Protein AF-A0A6V7R935-F1 (afdb_monomer)

Solvent-accessible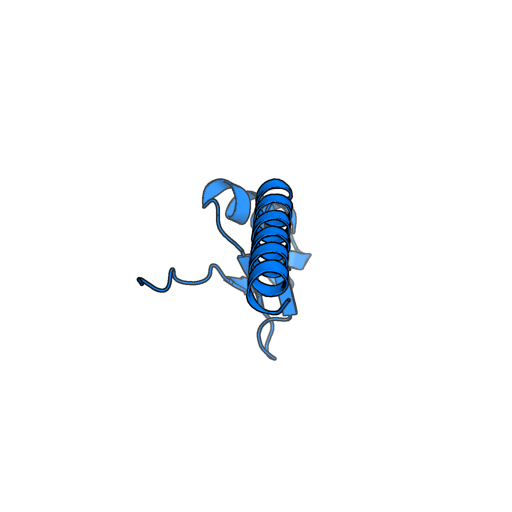 surface area (backbone atoms only — not comparable to full-atom values): 4092 Å² total; per-residue (Å²): 132,85,78,72,81,74,46,73,42,49,49,68,59,38,72,74,40,53,63,62,55,53,51,49,11,57,75,66,75,39,58,30,34,29,26,55,99,93,40,81,76,43,77,45,63,46,69,68,59,50,52,53,52,49,54,53,52,52,52,52,49,53,53,50,51,69,76,74,111

Mean predicted aligned error: 6.12 Å

Radius of gyration: 15.55 Å; Cα contacts (8 Å, |Δi|>4): 65; chains: 1; bounding box: 31×25×42 Å

InterPro domains:
  IPR036165 YefM-like superfamily [SSF143120] (9-60)

Nearest PDB structures (foldseek):
  2a6q-assembly3_D  TM=9.108E-01  e=8.542E-03  Escherichia coli
  2a6q-assembly1_A  TM=7.255E-01  e=1.558E-03  Escherichia coli
  7v5y-assembly1_A  TM=8.527E-01  e=5.368E-02  Staphylococcus aureus subsp. aureus NCTC 8325
  6l8f-assembly1_A  TM=7.067E-01  e=3.568E-02  Staphylococcus aureus subsp. aureus NCTC 8325
  3g5o-assembly1_D  TM=7.181E-01  e=5.746E-02  Mycobacterium tuberculosis H37Rv

pLDDT: mean 86.33, std 12.4, range [36.31, 95.38]

Secondary structure (DSSP, 8-state):
---PPPEEEEHHHHHH-HHHHHHHHHHHTS-EEEEETTEEEEEE--HHHHHHHHHHHHHHHHHHHHHH-

Foldseek 3Di:
DPPPPAAEDELVRCVVPVVVLAVVQVVVVHKYFHAYPVGGPDIDHDPVVVVVVVVVVVVVVVVVVVVPD

Sequence (69 aa):
MKIRESIKVDISDFQGNPGSAFETAEKNKSVVHIVNEDGVAGVLMSKEQYEFTRDEIESLYEVIEELTL

Organism: NCBI:txid709509

Structure (mmCIF, N/CA/C/O backbone):
data_AF-A0A6V7R935-F1
#
_entry.id   AF-A0A6V7R935-F1
#
loop_
_atom_site.group_PDB
_atom_site.id
_atom_site.type_symbol
_atom_site.label_atom_id
_atom_site.label_alt_id
_atom_site.label_comp_id
_atom_site.label_asym_id
_atom_site.label_entity_id
_atom_site.label_seq_id
_atom_site.pdbx_PDB_ins_code
_atom_site.Cartn_x
_atom_site.Cartn_y
_atom_site.Cartn_z
_atom_site.occupancy
_atom_site.B_iso_or_equiv
_atom_site.auth_seq_id
_atom_site.auth_comp_id
_atom_site.auth_asym_id
_atom_site.auth_atom_id
_atom_site.pdbx_PDB_model_num
ATOM 1 N N . MET A 1 1 ? -20.569 10.535 -2.505 1.00 36.31 1 MET A N 1
ATOM 2 C CA . MET A 1 1 ? -19.142 10.171 -2.386 1.00 36.31 1 MET A CA 1
ATOM 3 C C . MET A 1 1 ? -18.631 9.853 -3.784 1.00 36.31 1 MET A C 1
ATOM 5 O O . MET A 1 1 ?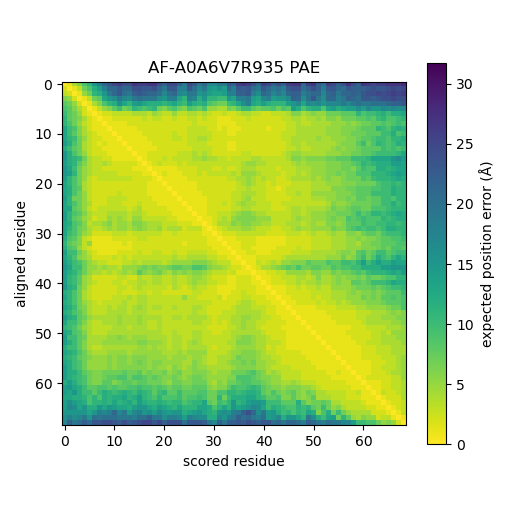 -19.099 8.889 -4.373 1.00 36.31 1 MET A O 1
ATOM 9 N N . LYS A 1 2 ? -17.798 10.713 -4.386 1.00 36.44 2 LYS A N 1
ATOM 10 C CA . LYS A 1 2 ? -17.179 10.385 -5.681 1.00 36.44 2 LYS A CA 1
ATOM 11 C C . LYS A 1 2 ? -16.169 9.271 -5.412 1.00 36.44 2 LYS A C 1
ATOM 13 O O . LYS A 1 2 ? -15.217 9.511 -4.675 1.00 36.44 2 LYS A O 1
ATOM 18 N N . ILE A 1 3 ? -16.406 8.076 -5.948 1.00 44.19 3 ILE A N 1
ATOM 19 C CA . ILE A 1 3 ? -15.403 7.009 -5.956 1.00 44.19 3 ILE A CA 1
ATOM 20 C C . ILE A 1 3 ? -14.254 7.567 -6.794 1.00 44.19 3 ILE A C 1
ATOM 22 O O . ILE A 1 3 ? -14.412 7.767 -7.996 1.00 44.19 3 ILE A O 1
ATOM 26 N N . ARG A 1 4 ? -13.154 7.962 -6.144 1.00 56.59 4 ARG A N 1
ATOM 27 C CA . ARG A 1 4 ? -11.944 8.354 -6.868 1.00 56.59 4 ARG A CA 1
ATOM 28 C C . ARG A 1 4 ? -11.510 7.120 -7.648 1.00 56.59 4 ARG A C 1
ATOM 30 O O . ARG A 1 4 ? -11.418 6.046 -7.059 1.00 56.59 4 ARG A O 1
ATOM 37 N N . GLU A 1 5 ? -11.322 7.264 -8.956 1.00 62.78 5 GLU A N 1
ATOM 38 C CA . GLU A 1 5 ? -10.763 6.190 -9.772 1.00 62.78 5 GLU A CA 1
ATOM 39 C C . GLU A 1 5 ? -9.472 5.705 -9.108 1.00 62.78 5 GLU A C 1
ATOM 41 O O . GLU A 1 5 ? -8.588 6.496 -8.777 1.00 62.78 5 GLU A O 1
ATOM 46 N N . SER A 1 6 ? -9.411 4.405 -8.831 1.00 74.56 6 SER A N 1
ATOM 47 C CA . SER A 1 6 ? -8.233 3.777 -8.249 1.00 74.56 6 SER A CA 1
ATOM 48 C C . SER A 1 6 ? -7.097 3.855 -9.262 1.00 74.56 6 SER A C 1
ATOM 50 O O . SER A 1 6 ? -7.259 3.363 -10.382 1.00 74.56 6 SER A O 1
ATOM 52 N N . ILE A 1 7 ? -5.953 4.416 -8.876 1.00 88.50 7 ILE A N 1
ATOM 53 C CA . ILE A 1 7 ? -4.748 4.353 -9.704 1.00 88.50 7 ILE A CA 1
ATOM 54 C C . ILE A 1 7 ? -4.298 2.893 -9.727 1.00 88.50 7 ILE A C 1
ATOM 56 O O . ILE A 1 7 ? -4.162 2.285 -8.665 1.00 88.50 7 ILE A O 1
ATOM 60 N N . LYS A 1 8 ? -4.112 2.326 -10.920 1.00 92.06 8 LYS A N 1
ATOM 61 C CA . LYS A 1 8 ? -3.705 0.931 -11.117 1.00 92.06 8 LYS A CA 1
ATOM 62 C C . LYS A 1 8 ? -2.380 0.876 -11.869 1.00 92.06 8 LYS A C 1
ATOM 64 O O . LYS A 1 8 ? -2.203 1.625 -12.825 1.00 92.06 8 LYS A O 1
ATOM 69 N N . VAL A 1 9 ? -1.488 -0.009 -11.441 1.00 93.25 9 VAL A N 1
ATOM 70 C CA . VAL A 1 9 ? -0.197 -0.299 -12.081 1.00 93.25 9 VAL A CA 1
ATOM 71 C C . VAL A 1 9 ? -0.081 -1.812 -12.242 1.00 93.25 9 VAL A C 1
ATOM 73 O O . VAL A 1 9 ? -0.385 -2.545 -11.301 1.00 93.25 9 VAL A O 1
ATOM 76 N N . ASP A 1 10 ? 0.316 -2.284 -13.424 1.00 93.88 10 ASP A N 1
ATOM 77 C CA . ASP A 1 10 ? 0.542 -3.714 -13.657 1.00 93.88 10 ASP A CA 1
ATOM 78 C C . ASP A 1 10 ? 1.726 -4.216 -12.820 1.00 93.88 10 ASP A C 1
ATOM 80 O O . ASP A 1 10 ? 2.712 -3.505 -12.614 1.00 93.88 10 ASP A O 1
ATOM 84 N N . ILE A 1 11 ? 1.649 -5.451 -12.330 1.00 94.38 11 ILE A N 1
ATOM 85 C CA . ILE A 1 11 ? 2.712 -6.051 -11.523 1.00 94.38 11 ILE A CA 1
ATOM 86 C C . ILE A 1 11 ? 4.046 -6.129 -12.277 1.00 94.38 11 ILE A C 1
ATOM 88 O O . ILE A 1 11 ? 5.097 -5.981 -11.656 1.00 94.38 11 ILE A O 1
ATOM 92 N N . SER A 1 12 ? 4.019 -6.297 -13.599 1.00 94.00 12 SER A N 1
ATOM 93 C CA . SER A 1 12 ? 5.212 -6.339 -14.450 1.00 94.00 12 SER A CA 1
ATOM 94 C C . SER A 1 12 ? 5.886 -4.967 -14.513 1.00 94.00 12 SER A C 1
ATOM 96 O O . SER A 1 12 ? 7.102 -4.864 -14.341 1.00 94.00 12 SER A O 1
ATOM 98 N N . ASP A 1 13 ? 5.092 -3.903 -14.670 1.00 92.94 13 ASP A N 1
ATOM 99 C CA . ASP A 1 13 ? 5.577 -2.516 -14.656 1.00 92.94 13 ASP A CA 1
ATOM 100 C C . ASP A 1 13 ? 6.134 -2.147 -13.276 1.00 92.94 13 ASP A C 1
ATOM 102 O O . ASP A 1 13 ? 7.199 -1.534 -13.159 1.00 92.94 13 ASP A O 1
ATOM 106 N N . PHE A 1 14 ? 5.446 -2.584 -12.217 1.00 93.69 14 PHE A N 1
ATOM 107 C CA . PHE A 1 14 ? 5.899 -2.398 -10.846 1.00 93.69 14 PHE A CA 1
ATOM 108 C C . PHE A 1 14 ? 7.225 -3.112 -10.581 1.00 93.69 14 PHE A C 1
ATOM 110 O O . PHE A 1 14 ? 8.120 -2.522 -9.990 1.00 93.69 14 PHE A O 1
ATOM 117 N N . GLN A 1 15 ? 7.389 -4.357 -11.031 1.00 93.31 15 GLN A N 1
ATOM 118 C CA . GLN A 1 15 ? 8.646 -5.096 -10.878 1.00 93.31 15 GLN A CA 1
ATOM 119 C C . GLN A 1 15 ? 9.791 -4.462 -11.675 1.00 93.31 15 GLN A C 1
ATOM 121 O O . GLN A 1 15 ? 10.927 -4.448 -11.200 1.00 93.31 15 GLN A O 1
ATOM 126 N N . GLY A 1 16 ? 9.497 -3.918 -12.859 1.00 95.38 16 GLY A N 1
ATOM 127 C CA . GLY A 1 16 ? 10.477 -3.227 -13.694 1.00 95.38 16 GLY A CA 1
ATOM 128 C C . GLY A 1 16 ? 10.967 -1.910 -13.089 1.00 95.38 16 GLY A C 1
ATOM 129 O O . GLY A 1 16 ? 12.151 -1.588 -13.196 1.00 95.38 16 GLY A O 1
ATOM 130 N N . ASN A 1 17 ? 10.082 -1.153 -12.432 1.00 93.38 17 ASN A N 1
ATOM 131 C CA . ASN A 1 17 ? 10.444 0.078 -11.732 1.00 93.38 17 ASN A CA 1
ATOM 132 C C . ASN A 1 17 ? 9.493 0.383 -10.557 1.00 93.38 17 ASN A C 1
ATOM 134 O O . ASN A 1 17 ? 8.577 1.206 -10.699 1.00 93.38 17 ASN A O 1
ATOM 138 N N . PRO A 1 18 ? 9.752 -0.183 -9.363 1.00 90.56 18 PRO A N 1
ATOM 139 C CA . PRO A 1 18 ? 8.901 0.037 -8.197 1.00 90.56 18 PRO A CA 1
ATOM 140 C C . PRO A 1 18 ? 8.805 1.513 -7.804 1.00 90.56 18 PRO A C 1
ATOM 142 O O . PRO A 1 18 ? 7.748 1.976 -7.379 1.00 90.56 18 PRO A O 1
ATOM 145 N N . GLY A 1 19 ? 9.898 2.268 -7.985 1.00 90.88 19 GLY A N 1
ATOM 146 C CA . GLY A 1 19 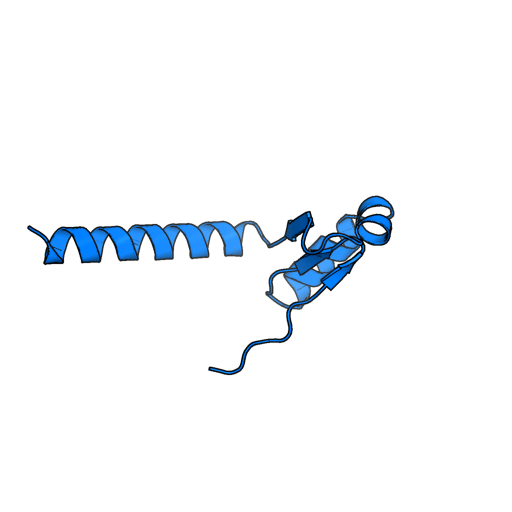? 9.988 3.685 -7.629 1.00 90.88 19 GLY A CA 1
ATOM 147 C C . GLY A 1 19 ? 8.924 4.537 -8.319 1.00 90.88 19 GLY A C 1
ATOM 148 O O . GLY A 1 19 ? 8.306 5.378 -7.674 1.00 90.88 19 GLY A O 1
ATOM 149 N N . SER A 1 20 ? 8.615 4.245 -9.585 1.00 90.25 20 SER A N 1
ATOM 150 C CA . SER A 1 20 ? 7.583 4.974 -10.337 1.00 90.25 20 SER A CA 1
ATOM 151 C C . SER A 1 20 ? 6.182 4.867 -9.717 1.00 90.25 20 SER A C 1
ATOM 153 O O . SER A 1 20 ? 5.407 5.828 -9.751 1.00 90.25 20 SER A O 1
ATOM 155 N N . ALA A 1 21 ? 5.855 3.729 -9.097 1.00 89.50 21 ALA A N 1
ATOM 156 C CA . ALA A 1 21 ? 4.586 3.542 -8.401 1.00 89.50 21 ALA A CA 1
ATOM 157 C C . ALA A 1 21 ? 4.546 4.327 -7.081 1.00 89.50 21 ALA A C 1
ATOM 159 O O . ALA A 1 21 ? 3.518 4.929 -6.767 1.00 89.50 21 ALA A O 1
ATOM 160 N N . PHE A 1 22 ? 5.664 4.387 -6.346 1.00 87.81 22 PHE A N 1
ATOM 161 C CA . PHE A 1 22 ? 5.783 5.219 -5.141 1.00 87.81 22 PHE A CA 1
ATOM 162 C C . PHE A 1 22 ? 5.673 6.712 -5.468 1.00 87.81 22 PHE A C 1
ATOM 164 O O . PHE A 1 22 ? 4.878 7.412 -4.844 1.00 87.81 22 PHE A O 1
ATOM 171 N N . GLU A 1 23 ? 6.382 7.186 -6.495 1.00 89.94 23 GLU A N 1
ATOM 172 C CA . GLU A 1 23 ? 6.285 8.572 -6.971 1.00 89.94 23 GLU A CA 1
ATOM 173 C C . GLU A 1 23 ? 4.852 8.921 -7.394 1.00 89.94 23 GLU A C 1
ATOM 175 O O . GLU A 1 23 ? 4.345 10.008 -7.111 1.00 89.94 23 GLU A O 1
ATOM 180 N N . THR A 1 24 ? 4.164 7.979 -8.045 1.00 87.50 24 THR A N 1
ATOM 181 C CA . THR A 1 24 ? 2.761 8.141 -8.436 1.00 87.50 24 THR A CA 1
ATOM 182 C C . THR A 1 24 ? 1.847 8.252 -7.216 1.00 87.50 24 THR A C 1
ATOM 184 O O . THR A 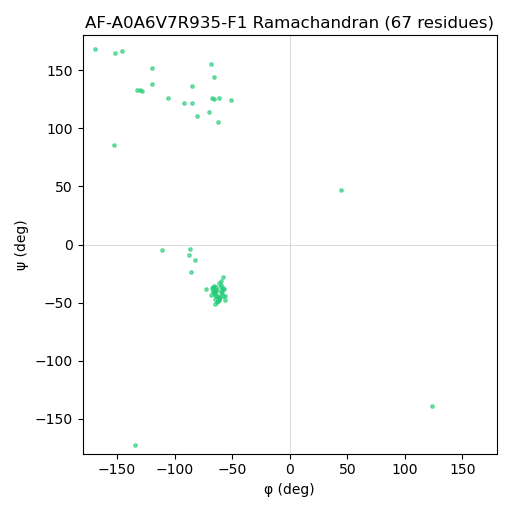1 24 ? 0.969 9.122 -7.202 1.00 87.50 24 THR A O 1
ATOM 187 N N . ALA A 1 25 ? 2.045 7.416 -6.194 1.00 85.62 25 ALA A N 1
ATOM 188 C CA . ALA A 1 25 ? 1.274 7.464 -4.953 1.00 85.62 25 ALA A CA 1
ATOM 189 C C . ALA A 1 25 ? 1.453 8.811 -4.232 1.00 85.62 25 ALA A C 1
ATOM 191 O O . ALA A 1 25 ? 0.473 9.465 -3.862 1.00 85.62 25 ALA A O 1
ATOM 192 N N . GLU A 1 26 ? 2.702 9.266 -4.112 1.00 86.06 26 GLU A N 1
ATOM 193 C CA . GLU A 1 26 ? 3.062 10.522 -3.457 1.00 86.06 26 GLU A CA 1
ATOM 19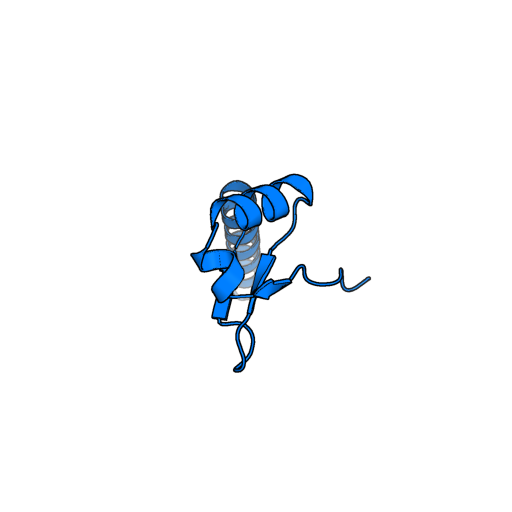4 C C . GLU A 1 26 ? 2.506 11.738 -4.212 1.00 86.06 26 GLU A C 1
ATOM 196 O O . GLU A 1 26 ? 1.784 12.558 -3.638 1.00 86.06 26 GLU A O 1
ATOM 201 N N . LYS A 1 27 ? 2.742 11.816 -5.529 1.00 86.88 27 LYS A N 1
ATOM 202 C CA . LYS A 1 27 ? 2.276 12.923 -6.379 1.00 86.88 27 LYS A CA 1
ATOM 203 C C . LYS A 1 27 ? 0.759 13.081 -6.350 1.00 86.88 27 LYS A C 1
ATOM 205 O O . LYS A 1 27 ? 0.253 14.202 -6.307 1.00 86.88 27 LYS A O 1
ATOM 210 N N . ASN A 1 28 ? 0.026 11.970 -6.393 1.00 84.12 28 ASN A N 1
ATOM 211 C CA . ASN A 1 28 ? -1.435 11.997 -6.410 1.00 84.12 28 ASN A CA 1
ATOM 212 C C . ASN A 1 28 ? -2.048 12.049 -5.008 1.00 84.12 28 ASN A C 1
ATOM 214 O O . ASN A 1 28 ? -3.273 12.139 -4.894 1.00 84.12 28 ASN A O 1
ATOM 218 N N . LYS A 1 29 ? -1.224 11.978 -3.949 1.00 82.31 29 LYS A N 1
ATOM 219 C CA . LYS A 1 29 ? -1.673 11.804 -2.561 1.00 82.31 29 LYS A CA 1
ATOM 220 C C . LYS A 1 29 ? -2.754 10.728 -2.483 1.00 82.31 29 LYS A C 1
ATOM 222 O O . LYS A 1 29 ? -3.821 10.926 -1.895 1.00 82.31 29 LYS A O 1
ATOM 227 N N . SER A 1 30 ? -2.499 9.602 -3.143 1.00 85.50 30 SER A N 1
ATOM 228 C CA . SER A 1 30 ? -3.478 8.537 -3.314 1.00 85.50 30 SER A CA 1
ATOM 229 C C . SER A 1 30 ? -2.825 7.165 -3.318 1.00 85.50 30 SER A C 1
ATOM 231 O O . SER A 1 30 ? -1.613 7.029 -3.427 1.00 85.50 30 SER A O 1
ATOM 233 N N . VAL A 1 31 ? -3.671 6.156 -3.182 1.00 89.06 31 VAL A N 1
ATOM 234 C CA . VAL A 1 31 ? -3.286 4.757 -3.125 1.00 89.06 31 VAL A CA 1
ATOM 235 C C . VAL A 1 31 ? -3.151 4.208 -4.546 1.00 89.06 31 VAL A C 1
ATOM 237 O O . VAL A 1 31 ? -4.014 4.444 -5.396 1.00 89.06 31 VAL A O 1
ATOM 240 N N . VAL A 1 32 ? -2.094 3.439 -4.789 1.00 92.25 32 VAL A N 1
ATOM 241 C CA . VAL A 1 32 ? -1.839 2.741 -6.050 1.00 92.25 32 VAL A CA 1
ATOM 242 C C . VAL A 1 32 ? -2.120 1.255 -5.860 1.00 92.25 32 VAL A C 1
ATOM 244 O O . VAL A 1 32 ? -1.586 0.616 -4.959 1.00 92.25 32 VAL A O 1
ATOM 247 N N . HIS A 1 33 ? -2.971 0.697 -6.710 1.00 94.06 33 HIS A N 1
ATOM 248 C CA . HIS A 1 33 ? -3.279 -0.726 -6.732 1.00 94.06 33 HIS A CA 1
ATOM 249 C C . HIS A 1 33 ? -2.335 -1.412 -7.711 1.00 94.06 33 HIS A C 1
ATOM 251 O O . HIS A 1 33 ? -2.317 -1.074 -8.894 1.00 94.06 33 HIS A O 1
ATOM 257 N N . ILE A 1 34 ? -1.575 -2.382 -7.220 1.00 94.31 34 ILE A N 1
ATOM 258 C CA . ILE A 1 34 ? -0.779 -3.265 -8.062 1.00 94.31 34 ILE A CA 1
ATOM 259 C C . ILE A 1 34 ? -1.691 -4.396 -8.517 1.00 94.31 34 ILE A C 1
ATOM 261 O O . ILE A 1 34 ? -2.288 -5.081 -7.683 1.00 94.31 34 ILE A O 1
ATOM 265 N N . VAL A 1 35 ? -1.837 -4.561 -9.828 1.00 95.19 35 VAL A N 1
ATOM 266 C CA . VAL A 1 35 ? -2.767 -5.524 -10.425 1.00 95.19 35 VAL A CA 1
ATOM 267 C C . VAL A 1 35 ? -2.047 -6.559 -11.281 1.00 95.19 35 VAL A C 1
ATOM 269 O O . VAL A 1 35 ? -0.979 -6.292 -11.821 1.00 95.19 35 VAL A O 1
ATOM 272 N N . ASN A 1 36 ? -2.634 -7.743 -11.394 1.00 93.12 36 ASN A N 1
ATOM 273 C CA . ASN A 1 36 ? -2.245 -8.808 -12.314 1.00 93.12 36 ASN A CA 1
ATOM 274 C C . ASN A 1 36 ? -3.504 -9.388 -12.993 1.00 93.12 36 ASN A C 1
ATOM 276 O O . ASN A 1 36 ? -4.605 -8.859 -12.818 1.00 93.12 36 ASN A O 1
ATOM 280 N N . GLU A 1 37 ? -3.358 -10.475 -13.757 1.00 91.06 37 GLU A N 1
ATOM 281 C CA . GLU A 1 37 ? -4.483 -11.140 -14.442 1.00 91.06 37 GLU A CA 1
ATOM 282 C C . GLU A 1 37 ? -5.594 -11.603 -13.477 1.00 91.06 37 GLU A C 1
ATOM 284 O O . GLU A 1 37 ? -6.766 -11.613 -13.851 1.00 91.06 37 GLU A O 1
ATOM 289 N N . ASP A 1 38 ? -5.242 -11.906 -12.222 1.00 92.50 38 ASP A N 1
ATOM 290 C CA . ASP A 1 38 ? -6.165 -12.379 -11.183 1.00 92.50 38 ASP A CA 1
ATOM 291 C C . ASP A 1 38 ? -6.846 -11.240 -10.397 1.00 92.50 38 ASP A C 1
ATOM 293 O O . ASP A 1 38 ? -7.772 -11.484 -9.618 1.00 92.50 38 ASP A O 1
ATOM 297 N N . GLY A 1 39 ? -6.417 -9.986 -10.584 1.00 90.88 39 GLY A N 1
ATOM 298 C CA . GLY A 1 39 ? -6.981 -8.815 -9.915 1.00 90.88 39 GLY A CA 1
ATOM 299 C C . GLY A 1 39 ? -5.955 -8.003 -9.126 1.00 90.88 39 GLY A C 1
ATOM 300 O O . GLY A 1 39 ? -4.867 -7.720 -9.612 1.00 90.88 39 GLY A O 1
ATOM 301 N N . VAL A 1 40 ? -6.324 -7.528 -7.930 1.00 92.81 40 VAL A N 1
ATOM 302 C CA . VAL A 1 40 ? -5.428 -6.712 -7.088 1.00 92.81 40 VAL A CA 1
ATOM 303 C C . VAL A 1 40 ? -4.462 -7.631 -6.349 1.00 92.81 40 VAL A C 1
ATOM 305 O O . VAL A 1 40 ? -4.856 -8.342 -5.429 1.00 92.81 40 VAL A O 1
ATOM 308 N N . ALA A 1 41 ? -3.191 -7.577 -6.732 1.00 92.88 41 ALA A N 1
ATOM 309 C CA . ALA A 1 41 ? -2.106 -8.313 -6.095 1.00 92.88 41 ALA A CA 1
ATOM 310 C C . ALA A 1 41 ? -1.522 -7.565 -4.886 1.00 92.88 41 ALA A C 1
ATOM 312 O O . ALA A 1 41 ? -0.939 -8.177 -3.993 1.00 92.88 41 ALA A O 1
ATOM 313 N N . GLY A 1 42 ? -1.670 -6.239 -4.843 1.00 91.31 42 GLY A N 1
ATOM 314 C CA . GLY A 1 42 ? -1.153 -5.430 -3.749 1.00 91.31 42 GLY A CA 1
ATOM 315 C C . GLY A 1 42 ? -1.659 -3.998 -3.766 1.00 91.31 42 GLY A C 1
ATOM 316 O O . GLY A 1 42 ? -2.248 -3.522 -4.736 1.00 91.31 42 GLY A O 1
ATOM 317 N N . VAL A 1 43 ? -1.414 -3.302 -2.663 1.00 91.69 43 VAL A N 1
ATOM 318 C CA . VAL A 1 43 ? -1.806 -1.910 -2.470 1.00 91.69 43 VAL A CA 1
ATOM 319 C C . VAL A 1 43 ? -0.610 -1.149 -1.926 1.00 91.69 43 VAL A C 1
ATOM 321 O O . VAL A 1 43 ? 0.063 -1.608 -1.006 1.00 91.69 43 VAL A O 1
ATOM 324 N N . LEU 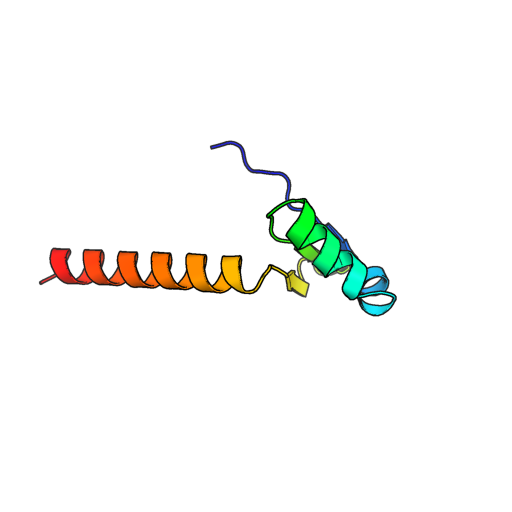A 1 44 ? -0.342 0.007 -2.516 1.00 91.19 44 LEU A N 1
ATOM 325 C CA . LEU A 1 44 ? 0.840 0.805 -2.256 1.00 91.19 44 LEU A CA 1
ATOM 326 C C . LEU A 1 44 ? 0.420 2.238 -1.934 1.00 91.19 44 LEU A C 1
ATOM 328 O O . LEU A 1 44 ? -0.425 2.827 -2.607 1.00 91.19 44 LEU A O 1
ATOM 332 N N . MET A 1 45 ? 0.978 2.781 -0.861 1.00 89.12 45 MET A N 1
ATOM 333 C CA . MET A 1 45 ? 0.666 4.112 -0.344 1.00 89.12 45 MET A CA 1
ATOM 334 C C . MET A 1 45 ? 1.885 4.680 0.377 1.00 89.12 45 MET A C 1
ATOM 336 O O . MET A 1 45 ? 2.822 3.939 0.688 1.00 89.12 45 MET A O 1
ATOM 340 N N . SER A 1 46 ? 1.888 5.987 0.643 1.00 86.12 46 SER A N 1
ATOM 341 C CA . SER A 1 46 ? 2.946 6.575 1.461 1.00 86.12 46 SER A CA 1
ATOM 342 C C . SER A 1 46 ? 2.841 6.090 2.909 1.00 86.12 46 SER A C 1
ATOM 344 O O . SER A 1 46 ? 1.767 5.723 3.393 1.00 86.12 46 SER A O 1
ATOM 346 N N . LYS A 1 47 ? 3.969 6.121 3.625 1.00 87.00 47 LYS A N 1
ATOM 347 C CA . LYS A 1 47 ? 4.001 5.790 5.053 1.00 87.00 47 LYS A CA 1
ATOM 348 C C . LYS A 1 47 ? 3.038 6.670 5.859 1.00 87.00 47 LYS A C 1
ATOM 350 O O . LYS A 1 47 ? 2.283 6.155 6.671 1.00 87.00 47 LYS A O 1
ATOM 355 N N . GLU A 1 48 ? 3.026 7.970 5.579 1.00 86.44 48 GLU A N 1
ATOM 356 C CA . GLU A 1 48 ? 2.151 8.941 6.245 1.00 86.44 48 GLU A CA 1
ATOM 357 C C . GLU A 1 48 ? 0.667 8.603 6.046 1.00 86.44 48 GLU A C 1
ATOM 359 O O . GLU A 1 48 ? -0.120 8.683 6.983 1.00 86.44 48 GLU A O 1
ATOM 364 N N . GLN A 1 49 ? 0.279 8.180 4.836 1.00 85.50 49 GLN A N 1
ATOM 365 C CA . GLN A 1 49 ? -1.093 7.755 4.547 1.00 85.50 49 GLN A CA 1
ATOM 366 C C . GLN A 1 49 ? -1.471 6.480 5.299 1.00 85.50 49 GLN A C 1
ATOM 368 O O . GLN A 1 49 ? -2.600 6.370 5.779 1.00 85.50 49 GLN A O 1
ATOM 373 N N . TYR A 1 50 ? -0.545 5.525 5.394 1.00 89.44 50 TYR A N 1
ATOM 374 C CA . TYR A 1 50 ? -0.755 4.302 6.160 1.00 89.44 50 TYR A CA 1
ATOM 375 C C . TYR A 1 50 ? -0.947 4.606 7.648 1.00 89.44 50 TYR A C 1
ATOM 377 O O . TYR A 1 50 ? -1.922 4.149 8.236 1.00 89.44 50 TYR A O 1
ATOM 385 N N . GLU A 1 51 ? -0.052 5.404 8.238 1.00 91.69 51 GLU A N 1
ATOM 386 C CA . GLU A 1 51 ? -0.115 5.780 9.655 1.00 91.69 51 GLU A CA 1
ATOM 387 C C . GLU A 1 51 ? -1.403 6.543 9.963 1.00 91.69 51 GLU A C 1
ATOM 389 O O . GLU A 1 51 ? -2.143 6.132 10.847 1.00 91.69 51 GLU A O 1
ATOM 394 N N . PHE A 1 52 ? -1.752 7.547 9.152 1.00 90.06 52 PHE A N 1
ATOM 395 C CA . PHE A 1 52 ? -3.016 8.269 9.296 1.00 90.06 52 PHE A CA 1
ATOM 396 C C . PHE A 1 52 ? -4.232 7.334 9.237 1.00 90.06 52 PHE A C 1
ATOM 398 O O . PHE A 1 52 ? -5.114 7.400 10.084 1.00 90.06 52 PHE A O 1
ATOM 405 N N . THR A 1 53 ? -4.283 6.435 8.248 1.00 88.62 53 THR A N 1
ATOM 406 C CA . THR A 1 53 ? -5.420 5.513 8.098 1.00 88.62 53 THR A CA 1
ATOM 407 C C . THR A 1 53 ? -5.516 4.545 9.275 1.00 88.62 53 THR A C 1
ATOM 409 O O . THR A 1 53 ? -6.619 4.240 9.723 1.00 88.62 53 THR A O 1
ATOM 412 N N . ARG A 1 54 ? -4.378 4.057 9.781 1.00 92.69 54 ARG A N 1
ATOM 413 C CA . ARG A 1 54 ? -4.338 3.196 10.965 1.00 92.69 54 ARG A CA 1
ATOM 414 C C . ARG A 1 54 ? -4.867 3.937 12.191 1.00 92.69 54 ARG A C 1
ATOM 416 O O . ARG A 1 54 ? -5.727 3.396 12.873 1.00 92.69 54 ARG A O 1
ATOM 423 N N . ASP A 1 55 ? -4.396 5.155 12.431 1.00 93.81 55 ASP A N 1
ATOM 424 C CA . ASP A 1 55 ? -4.779 5.943 13.604 1.00 93.81 55 ASP A CA 1
ATOM 425 C C . ASP A 1 55 ? -6.285 6.295 13.574 1.00 93.81 55 ASP A C 1
ATOM 427 O O . ASP A 1 55 ? -6.967 6.234 14.598 1.00 93.81 55 ASP A O 1
ATOM 431 N N . GLU A 1 56 ? -6.849 6.570 12.391 1.00 92.50 56 GLU A N 1
ATOM 432 C CA . GLU A 1 56 ? -8.299 6.756 12.212 1.00 92.50 56 GLU A CA 1
ATOM 433 C C . GLU A 1 56 ? -9.086 5.469 12.512 1.00 92.50 56 GLU A C 1
ATOM 435 O O . GLU A 1 56 ? -10.143 5.517 13.140 1.00 92.50 56 GLU A O 1
ATOM 440 N N . ILE A 1 57 ? -8.582 4.304 12.087 1.00 92.81 57 ILE A N 1
ATOM 441 C CA . ILE A 1 57 ? -9.203 3.008 12.400 1.00 92.81 57 ILE A CA 1
ATOM 442 C C . ILE A 1 57 ? -9.177 2.749 13.911 1.00 92.81 57 ILE A C 1
ATOM 444 O O . ILE A 1 57 ? -10.188 2.320 14.463 1.00 92.81 57 ILE A O 1
ATOM 448 N N . GLU A 1 58 ? -8.055 3.012 14.580 1.00 93.06 58 GLU A N 1
ATOM 449 C CA . GLU A 1 58 ? -7.926 2.865 16.035 1.00 93.06 58 GLU A CA 1
ATOM 450 C C . GLU A 1 58 ? -8.904 3.791 16.770 1.00 93.06 58 GLU A C 1
ATOM 452 O O . GLU A 1 58 ? -9.670 3.326 17.612 1.00 93.06 58 GLU A O 1
ATOM 457 N N . SER A 1 59 ? -8.991 5.056 16.351 1.00 93.06 59 SER A N 1
ATOM 458 C CA . SER A 1 59 ? -9.948 6.030 16.895 1.00 93.06 59 SER A CA 1
ATOM 459 C C . SER A 1 59 ? -11.405 5.568 16.744 1.00 93.06 59 SER A C 1
ATOM 461 O O . SER A 1 59 ? -12.231 5.772 17.632 1.00 93.06 59 SER A O 1
ATOM 463 N N . LEU A 1 60 ? -11.748 4.915 15.628 1.00 93.12 60 LEU A N 1
ATOM 464 C CA . LEU A 1 60 ? -13.086 4.351 15.428 1.00 93.12 60 LEU A CA 1
ATOM 465 C C . LEU A 1 60 ? -13.382 3.193 16.386 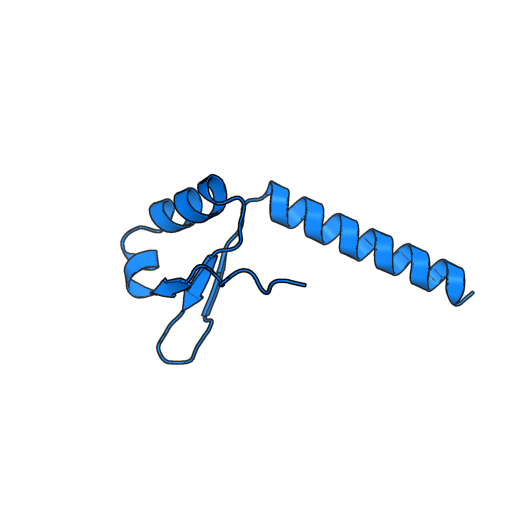1.00 93.12 60 LEU A C 1
ATOM 467 O O . LEU A 1 60 ? -14.520 3.066 16.839 1.00 93.12 60 LEU A O 1
ATOM 471 N N . TYR A 1 61 ? -12.390 2.358 16.699 1.00 90.06 61 TYR A N 1
ATOM 472 C CA . TYR A 1 61 ? -12.561 1.291 17.684 1.00 90.06 61 TYR A CA 1
ATOM 473 C C . TYR A 1 61 ? -12.766 1.846 19.095 1.00 90.06 61 TYR A C 1
ATOM 475 O O . TYR A 1 61 ? -13.659 1.361 19.786 1.00 90.06 61 TYR A O 1
ATOM 483 N N . GLU A 1 62 ? -12.040 2.897 19.487 1.00 88.69 62 GLU A N 1
ATOM 484 C CA . GLU A 1 62 ? -12.237 3.564 20.785 1.00 88.69 62 GLU A CA 1
ATOM 485 C C . GLU A 1 62 ? -13.677 4.077 20.950 1.00 88.69 62 GLU A C 1
ATOM 487 O O . GLU A 1 62 ? -14.318 3.841 21.975 1.00 88.69 62 GLU A O 1
ATOM 492 N N . VAL A 1 63 ? -14.235 4.704 19.908 1.00 89.44 63 VAL A N 1
ATOM 493 C CA . VAL A 1 63 ? -15.632 5.177 19.916 1.00 89.44 63 VAL A CA 1
ATOM 494 C C . VAL A 1 63 ? -16.625 4.017 20.046 1.00 89.44 63 VAL A C 1
ATOM 496 O O . VAL A 1 63 ? -17.642 4.138 20.727 1.00 89.44 63 VAL A O 1
ATOM 499 N N . ILE A 1 64 ? -16.367 2.885 19.387 1.00 87.00 64 ILE A N 1
ATOM 500 C CA . ILE A 1 64 ? -17.235 1.704 19.492 1.00 87.00 64 ILE A CA 1
ATOM 501 C C . ILE A 1 64 ? -17.195 1.125 20.911 1.00 87.00 64 ILE A C 1
ATOM 503 O O . ILE A 1 64 ? -18.246 0.760 21.439 1.00 87.00 64 ILE A O 1
ATOM 507 N N . GLU A 1 65 ? -16.019 1.047 21.534 1.00 84.19 65 GLU A N 1
ATOM 508 C CA . GLU A 1 65 ? -15.885 0.592 22.922 1.00 84.19 65 GLU A CA 1
ATOM 509 C C . GLU A 1 65 ? -16.663 1.497 23.885 1.00 84.19 65 GLU A C 1
ATOM 511 O O . GLU A 1 65 ? -17.433 0.988 24.698 1.00 84.19 65 GLU A O 1
ATOM 516 N N . GLU A 1 66 ? -16.561 2.823 23.739 1.00 84.56 66 GLU A N 1
ATOM 517 C CA . GLU A 1 66 ? -17.328 3.780 24.552 1.00 84.56 66 GLU A CA 1
ATOM 518 C C . GLU A 1 66 ? -18.850 3.593 24.407 1.00 84.56 66 GLU A C 1
ATOM 520 O O . GLU A 1 66 ? -19.588 3.737 25.378 1.00 84.56 66 GLU A O 1
ATOM 525 N N . LEU A 1 67 ? -19.336 3.247 23.210 1.0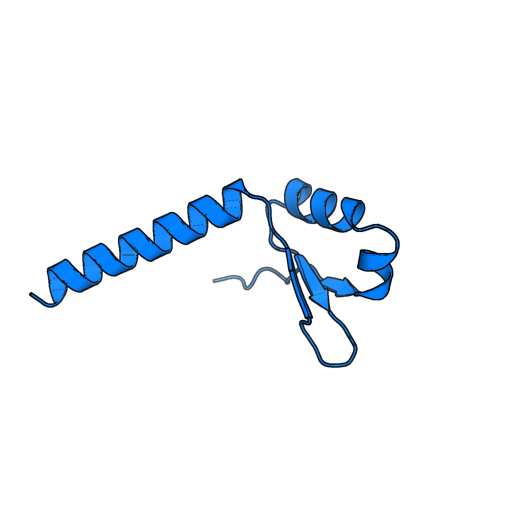0 83.00 67 LEU A N 1
ATOM 526 C CA . LEU A 1 67 ? -20.768 3.064 22.937 1.00 83.00 67 LEU A CA 1
ATOM 527 C C . LEU A 1 67 ? -21.322 1.685 23.332 1.00 83.00 67 LEU A C 1
ATOM 529 O O . LEU A 1 67 ? -22.541 1.496 23.307 1.00 83.00 67 LEU A O 1
ATOM 533 N N . THR A 1 68 ? -20.459 0.710 23.622 1.00 77.62 68 THR A N 1
ATOM 534 C CA . THR A 1 68 ? -20.858 -0.683 23.903 1.00 77.62 68 THR 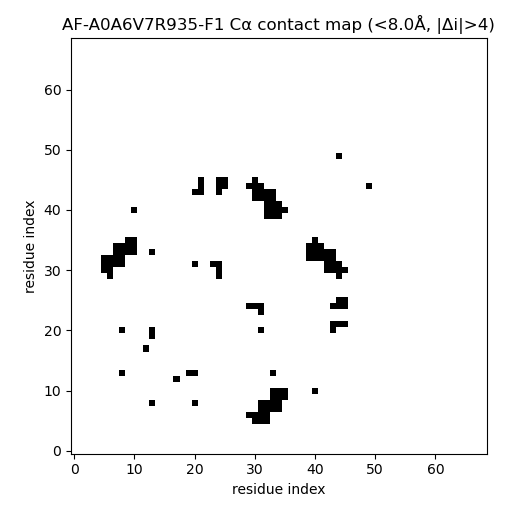A CA 1
ATOM 535 C C . THR A 1 68 ? -20.647 -1.114 25.356 1.00 77.62 68 THR A C 1
ATOM 537 O O . THR A 1 68 ? -21.076 -2.215 25.718 1.00 77.62 68 THR A O 1
ATOM 540 N N . LEU A 1 69 ? -20.052 -0.248 26.182 1.00 62.28 69 LEU A N 1
ATOM 541 C CA . LEU A 1 69 ? -19.930 -0.367 27.641 1.00 62.28 69 LEU A CA 1
ATOM 542 C C . LEU A 1 69 ? -21.041 0.402 28.371 1.00 62.28 69 LEU A C 1
ATOM 544 O O . LEU A 1 69 ? -21.450 -0.083 29.453 1.00 62.28 69 LEU A O 1
#